Protein AF-A0A1Z5IDK7-F1 (afdb_monomer)

Organism: NCBI:txid1435342

Structure (mmCIF, N/CA/C/O backbone):
data_AF-A0A1Z5IDK7-F1
#
_entry.id   AF-A0A1Z5IDK7-F1
#
loop_
_atom_site.group_PDB
_atom_site.id
_atom_site.type_symbol
_atom_site.label_atom_id
_atom_site.label_alt_id
_atom_site.label_comp_id
_atom_site.label_asym_id
_atom_site.label_entity_id
_atom_site.label_seq_id
_atom_site.pdbx_PDB_ins_code
_atom_site.Cartn_x
_atom_site.Cartn_y
_atom_site.Cartn_z
_atom_site.occupancy
_atom_site.B_iso_or_equiv
_atom_site.auth_seq_id
_atom_site.auth_comp_id
_atom_site.auth_asym_id
_atom_site.auth_atom_id
_atom_site.pdbx_PDB_model_num
ATOM 1 N N . MET A 1 1 ? -13.692 -19.360 -52.303 1.00 40.44 1 MET A N 1
ATOM 2 C CA . MET A 1 1 ? -13.369 -19.033 -50.899 1.00 40.44 1 MET A CA 1
ATOM 3 C C . MET A 1 1 ? -11.870 -19.145 -50.717 1.00 40.44 1 MET A C 1
ATOM 5 O O . MET A 1 1 ? -11.344 -20.234 -50.882 1.00 40.44 1 MET A O 1
ATOM 9 N N . ALA A 1 2 ? -11.203 -18.031 -50.431 1.00 36.34 2 ALA A N 1
ATOM 10 C CA . ALA A 1 2 ? -9.847 -17.995 -49.893 1.00 36.34 2 ALA A CA 1
ATOM 11 C C . ALA A 1 2 ? -9.637 -16.594 -49.303 1.00 36.34 2 ALA A C 1
ATOM 13 O O . ALA A 1 2 ? -9.261 -15.667 -50.011 1.00 36.34 2 ALA A O 1
ATOM 14 N N . PHE A 1 3 ? -9.958 -16.420 -48.020 1.00 33.53 3 PHE A N 1
ATOM 15 C CA . PHE A 1 3 ? -9.485 -15.267 -47.259 1.00 33.53 3 PHE A CA 1
ATOM 16 C C . PHE A 1 3 ? -8.094 -15.626 -46.734 1.00 33.53 3 PHE A C 1
ATOM 18 O O . PHE A 1 3 ? -7.954 -16.292 -45.712 1.00 33.53 3 PHE A O 1
ATOM 25 N N . GLN A 1 4 ? -7.060 -15.230 -47.476 1.00 43.25 4 GLN A N 1
ATOM 26 C CA . GLN A 1 4 ? -5.711 -15.125 -46.932 1.00 43.25 4 GLN A CA 1
ATOM 27 C C . GLN A 1 4 ? -5.660 -13.865 -46.067 1.00 43.25 4 GLN A C 1
ATOM 29 O O . GLN A 1 4 ? -5.343 -12.775 -46.538 1.00 43.25 4 GLN A O 1
ATOM 34 N N . THR A 1 5 ? -5.992 -14.006 -44.788 1.00 44.06 5 THR A N 1
ATOM 35 C CA . THR A 1 5 ? -5.688 -12.974 -43.797 1.00 44.06 5 THR A CA 1
ATOM 36 C C . THR A 1 5 ? -4.208 -13.105 -43.452 1.00 44.06 5 THR A C 1
ATOM 38 O O . THR A 1 5 ? -3.824 -13.884 -42.582 1.00 44.06 5 THR A O 1
ATOM 41 N N . HIS A 1 6 ? -3.354 -12.377 -44.174 1.00 40.25 6 HIS A N 1
ATOM 42 C CA . HIS A 1 6 ? -1.975 -12.141 -43.756 1.00 40.25 6 HIS A CA 1
ATOM 43 C C . HIS A 1 6 ? -2.008 -11.360 -42.434 1.00 40.25 6 HIS A C 1
ATOM 45 O O . HIS A 1 6 ? -2.149 -10.137 -42.428 1.00 40.25 6 HIS A O 1
ATOM 51 N N . TYR A 1 7 ? -1.892 -12.057 -41.301 1.00 38.06 7 TYR A N 1
ATOM 52 C CA . TYR A 1 7 ? -1.563 -11.410 -40.035 1.00 38.06 7 TYR A CA 1
ATOM 53 C C . TYR A 1 7 ? -0.112 -10.944 -40.108 1.00 38.06 7 TYR A C 1
ATOM 55 O O . TYR A 1 7 ? 0.836 -11.701 -39.907 1.00 38.06 7 TYR A O 1
ATOM 63 N N . ASN A 1 8 ? 0.040 -9.671 -40.452 1.00 36.66 8 ASN A N 1
ATOM 64 C CA . ASN A 1 8 ? 1.291 -8.950 -40.370 1.00 36.66 8 ASN A CA 1
ATOM 65 C C . ASN A 1 8 ? 1.659 -8.795 -38.884 1.00 36.66 8 ASN A C 1
ATOM 67 O O . ASN A 1 8 ? 1.210 -7.859 -38.226 1.00 36.66 8 ASN A O 1
ATOM 71 N N . PHE A 1 9 ? 2.492 -9.690 -38.349 1.00 46.03 9 PHE A N 1
ATOM 72 C CA . PHE A 1 9 ? 3.213 -9.478 -37.083 1.00 46.03 9 PHE A CA 1
ATOM 73 C C . PHE A 1 9 ? 4.370 -8.476 -37.275 1.00 46.03 9 PHE A C 1
ATOM 75 O O . PHE A 1 9 ? 5.493 -8.674 -36.819 1.00 46.03 9 PHE A O 1
ATOM 82 N N . GLY A 1 10 ? 4.096 -7.387 -37.993 1.00 38.38 10 GLY A N 1
ATOM 83 C CA . GLY A 1 10 ? 5.008 -6.287 -38.256 1.00 38.38 10 GLY A CA 1
ATOM 84 C C . GLY A 1 10 ? 4.578 -5.075 -37.446 1.00 38.38 10 GLY A C 1
ATOM 85 O O . GLY A 1 10 ? 3.744 -4.293 -37.892 1.00 38.38 10 GLY A O 1
ATOM 86 N N . GLY A 1 11 ? 5.145 -4.923 -36.251 1.00 34.38 11 GLY A N 1
ATOM 87 C CA . GLY A 1 11 ? 4.961 -3.712 -35.459 1.00 34.38 11 GLY A CA 1
ATOM 88 C C . GLY A 1 11 ? 5.066 -3.943 -33.964 1.00 34.38 11 GLY A C 1
ATOM 89 O O . GLY A 1 11 ? 4.113 -3.680 -33.237 1.00 34.38 11 GLY A O 1
ATOM 90 N N . ALA A 1 12 ? 6.231 -4.384 -33.489 1.00 47.62 12 ALA A N 1
ATOM 91 C CA . ALA A 1 12 ? 6.618 -4.152 -32.106 1.00 47.62 12 ALA A CA 1
ATOM 92 C C . ALA A 1 12 ? 6.652 -2.633 -31.848 1.00 47.62 12 ALA A C 1
ATOM 94 O O . ALA A 1 12 ? 7.668 -1.964 -32.004 1.00 47.62 12 ALA A O 1
ATOM 95 N N . LYS A 1 13 ? 5.501 -2.077 -31.477 1.00 43.97 13 LYS A N 1
ATOM 96 C CA . LYS A 1 13 ? 5.402 -0.933 -30.579 1.00 43.97 13 LYS A CA 1
ATOM 97 C C . LYS A 1 13 ? 4.755 -1.456 -29.310 1.00 43.97 13 LYS A C 1
ATOM 99 O O . LYS A 1 13 ? 3.601 -1.167 -29.009 1.00 43.97 13 LYS A O 1
ATOM 104 N N . THR A 1 14 ? 5.508 -2.277 -28.586 1.00 47.47 14 THR A N 1
ATOM 105 C CA . THR A 1 14 ? 5.306 -2.447 -27.153 1.00 47.47 14 THR A CA 1
ATOM 106 C C . THR A 1 14 ? 5.332 -1.043 -26.551 1.0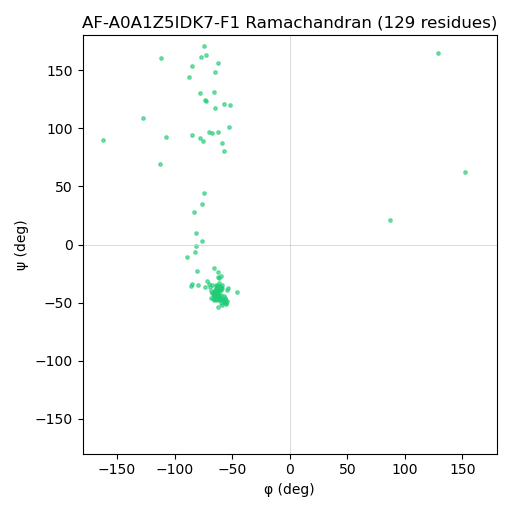0 47.47 14 THR A C 1
ATOM 108 O O . THR A 1 14 ? 6.380 -0.414 -26.430 1.00 47.47 14 THR A O 1
ATOM 111 N N . HIS A 1 15 ? 4.160 -0.480 -26.249 1.00 46.84 15 HIS A N 1
ATOM 112 C CA . HIS A 1 15 ? 4.087 0.647 -25.328 1.00 46.84 15 HIS A CA 1
ATOM 113 C C . HIS A 1 15 ? 4.838 0.198 -24.075 1.00 46.84 15 HIS A C 1
ATOM 115 O O . HIS A 1 15 ? 4.484 -0.836 -23.517 1.00 46.84 15 HIS A O 1
ATOM 121 N N . ASN A 1 16 ? 5.907 0.909 -23.707 1.00 46.69 16 ASN A N 1
ATOM 122 C CA . ASN A 1 16 ? 6.825 0.562 -22.621 1.00 46.69 16 ASN A CA 1
ATOM 123 C C . ASN A 1 16 ? 6.090 0.399 -21.272 1.00 46.69 16 ASN A C 1
ATOM 125 O O . ASN A 1 16 ? 6.123 1.293 -20.421 1.00 46.69 16 ASN A O 1
ATOM 129 N N . GLY A 1 17 ? 5.462 -0.759 -21.056 1.00 47.94 17 GLY A N 1
ATOM 130 C CA . GLY A 1 17 ? 4.998 -1.232 -19.755 1.00 47.94 17 GLY A CA 1
ATOM 131 C C . GLY A 1 17 ? 6.171 -1.429 -18.795 1.00 47.94 17 GLY A C 1
ATOM 132 O O . GLY A 1 17 ? 6.003 -1.256 -17.600 1.00 47.94 17 GLY A O 1
ATOM 133 N N . GLY A 1 18 ? 7.379 -1.639 -19.331 1.00 58.97 18 GLY A N 1
ATOM 134 C CA . GLY A 1 18 ? 8.647 -1.712 -18.600 1.00 58.97 18 GLY A CA 1
ATOM 135 C C . GLY A 1 18 ? 9.257 -0.393 -18.125 1.00 58.97 18 GLY A C 1
ATOM 136 O O . GLY A 1 18 ? 10.375 -0.394 -17.624 1.00 58.97 18 GLY A O 1
ATOM 137 N N . SER A 1 19 ? 8.597 0.751 -18.328 1.00 77.81 19 SER A N 1
ATOM 138 C CA . SER A 1 19 ? 9.212 2.057 -18.052 1.00 77.81 19 SER A CA 1
ATOM 139 C C . SER A 1 19 ? 9.088 2.505 -16.593 1.00 77.81 19 SER A C 1
ATOM 141 O O . SER A 1 19 ? 8.097 2.233 -15.916 1.00 77.81 19 SER A O 1
ATOM 143 N N . LYS A 1 20 ? 10.036 3.346 -16.156 1.00 87.56 20 LYS A N 1
ATOM 144 C CA . LYS A 1 20 ? 9.958 4.129 -14.905 1.00 87.56 20 LYS A CA 1
ATOM 145 C C . LYS A 1 20 ? 8.601 4.818 -14.730 1.00 87.56 20 LYS A C 1
ATOM 147 O O . LYS A 1 20 ? 8.039 4.834 -13.640 1.00 87.56 20 LYS A O 1
ATOM 152 N N . SER A 1 21 ? 8.060 5.375 -15.814 1.00 87.94 21 SER A N 1
ATOM 153 C CA . SER A 1 21 ? 6.761 6.053 -15.818 1.00 87.94 21 SER A CA 1
ATOM 154 C C . SER A 1 21 ? 5.603 5.100 -15.513 1.00 87.94 21 SER A C 1
ATOM 156 O O . SER A 1 21 ? 4.686 5.472 -14.783 1.00 87.94 21 SER A O 1
ATOM 158 N N . ALA A 1 22 ? 5.647 3.870 -16.034 1.00 89.25 22 ALA A N 1
ATOM 159 C CA . ALA A 1 22 ? 4.655 2.847 -15.727 1.00 89.25 22 ALA A CA 1
ATOM 160 C C . ALA A 1 22 ? 4.754 2.399 -14.258 1.00 89.25 22 ALA A C 1
ATOM 162 O O . ALA A 1 22 ? 3.728 2.343 -13.586 1.00 89.25 22 ALA A O 1
ATOM 163 N N . ALA A 1 23 ? 5.962 2.214 -13.718 1.00 90.25 23 ALA A N 1
ATOM 164 C CA . ALA A 1 23 ? 6.146 1.896 -12.299 1.00 90.25 23 ALA A CA 1
ATOM 165 C C . ALA A 1 23 ? 5.632 3.017 -11.369 1.00 90.25 23 ALA A C 1
ATOM 167 O O . ALA A 1 23 ? 4.897 2.754 -10.420 1.00 90.25 23 ALA A O 1
ATOM 168 N N . LYS A 1 24 ? 5.902 4.291 -11.684 1.00 91.06 24 LYS A N 1
ATOM 169 C CA . LYS A 1 24 ? 5.330 5.432 -10.937 1.00 91.06 24 LYS A CA 1
ATOM 170 C C . LYS A 1 24 ? 3.803 5.480 -11.010 1.00 91.06 24 LYS A C 1
ATOM 172 O O . LYS A 1 24 ? 3.141 5.832 -10.036 1.00 91.06 24 LYS A O 1
ATOM 177 N N . LYS A 1 25 ? 3.224 5.100 -12.154 1.00 91.44 25 LYS A N 1
ATOM 178 C CA . LYS A 1 25 ? 1.769 4.980 -12.295 1.00 91.44 25 LYS A CA 1
ATOM 179 C C . LYS A 1 25 ? 1.212 3.893 -11.374 1.00 91.44 25 LYS A C 1
ATOM 181 O O . LYS A 1 25 ? 0.185 4.133 -10.749 1.00 91.44 25 LYS A O 1
ATOM 186 N N . VAL A 1 26 ? 1.899 2.757 -11.261 1.00 92.00 26 VAL A N 1
ATOM 187 C CA . VAL A 1 26 ? 1.543 1.668 -10.339 1.00 92.00 26 VAL A CA 1
ATOM 188 C C . VAL A 1 26 ? 1.560 2.155 -8.884 1.00 92.00 26 VAL A C 1
ATOM 190 O O . VAL A 1 26 ? 0.562 1.980 -8.189 1.00 92.00 26 VAL A O 1
ATOM 193 N N . LEU A 1 27 ? 2.613 2.865 -8.448 1.00 93.0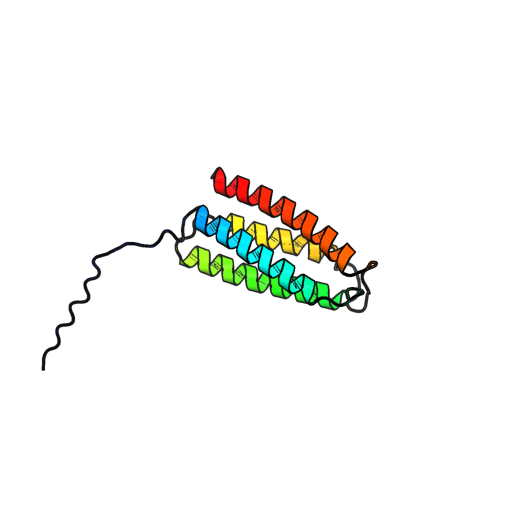6 27 LEU A N 1
ATOM 194 C CA . LEU A 1 27 ? 2.665 3.472 -7.104 1.00 93.06 27 LEU A CA 1
ATOM 195 C C . LEU A 1 27 ? 1.454 4.382 -6.840 1.00 93.06 27 LEU A C 1
ATOM 197 O O . LEU A 1 27 ? 0.764 4.244 -5.831 1.00 93.06 27 LEU A O 1
ATOM 201 N N . LYS A 1 28 ? 1.147 5.285 -7.781 1.00 92.19 28 LYS A N 1
ATOM 202 C CA . LYS A 1 28 ? 0.020 6.220 -7.653 1.00 92.19 28 LYS A CA 1
ATOM 203 C C . LYS A 1 28 ? -1.338 5.513 -7.629 1.00 92.19 28 LYS A C 1
ATOM 205 O O . LYS A 1 28 ? -2.223 5.926 -6.886 1.00 92.19 28 LYS A O 1
ATOM 210 N N . GLN A 1 29 ? -1.520 4.476 -8.444 1.00 94.56 29 GLN A N 1
ATOM 211 C CA . GLN A 1 29 ? -2.759 3.694 -8.470 1.00 94.56 29 GLN A CA 1
ATOM 212 C C . GLN A 1 29 ? -2.974 2.937 -7.159 1.00 94.56 29 GLN A C 1
ATOM 214 O O . GLN A 1 29 ? -4.095 2.902 -6.657 1.00 94.56 29 GLN A O 1
ATOM 219 N N . TYR A 1 30 ? -1.912 2.370 -6.588 1.00 95.50 30 TYR A N 1
ATOM 220 C CA . TYR A 1 30 ? -1.980 1.721 -5.282 1.00 95.50 30 TYR A CA 1
ATOM 221 C C . TYR A 1 30 ? -2.329 2.702 -4.169 1.00 95.50 30 TYR A C 1
ATOM 223 O O . TYR A 1 30 ? -3.209 2.432 -3.358 1.00 95.50 30 TYR A O 1
A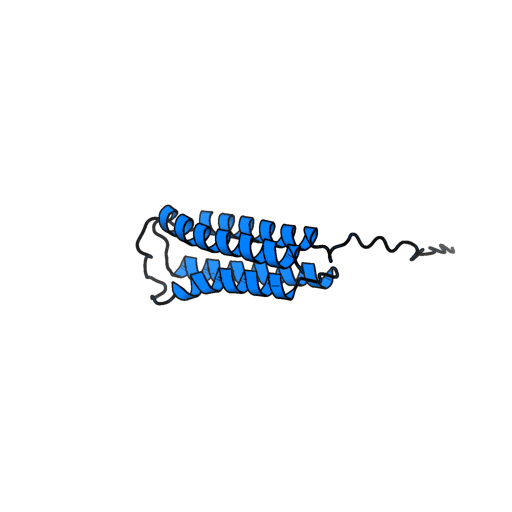TOM 231 N N . TRP A 1 31 ? -1.709 3.881 -4.189 1.00 94.56 31 TRP A N 1
ATOM 232 C CA . TRP A 1 31 ? -2.023 4.949 -3.252 1.00 94.56 31 TRP A CA 1
ATOM 233 C C . TRP A 1 31 ? -3.505 5.339 -3.278 1.00 94.56 31 TRP A C 1
ATOM 235 O O . TRP A 1 31 ? -4.159 5.379 -2.241 1.00 94.56 31 TRP A O 1
ATOM 245 N N . GLN A 1 32 ? -4.069 5.554 -4.467 1.00 95.31 32 GLN A N 1
ATOM 246 C CA . GLN A 1 32 ? -5.496 5.860 -4.612 1.00 95.31 32 GLN A CA 1
ATOM 247 C C . GLN A 1 32 ? -6.390 4.735 -4.077 1.00 95.31 32 GLN A C 1
ATOM 249 O O . GLN A 1 32 ? -7.439 5.006 -3.494 1.00 95.31 32 GLN A O 1
ATOM 254 N N . TYR A 1 33 ? -5.975 3.479 -4.254 1.00 96.25 33 TYR A N 1
ATOM 255 C CA . TYR A 1 33 ? -6.693 2.333 -3.708 1.00 96.25 33 TYR A CA 1
ATOM 256 C C . TYR A 1 33 ? -6.659 2.310 -2.173 1.00 96.25 33 TYR A C 1
ATOM 258 O O . TYR A 1 33 ? -7.703 2.107 -1.558 1.00 96.25 33 TYR A O 1
ATOM 266 N N . ILE A 1 34 ? -5.512 2.620 -1.554 1.00 94.31 34 ILE A N 1
ATOM 267 C CA . ILE A 1 34 ? -5.383 2.785 -0.095 1.00 94.31 34 ILE A CA 1
ATOM 268 C C . ILE A 1 34 ? -6.363 3.832 0.434 1.00 94.31 34 ILE A C 1
ATOM 270 O O . ILE A 1 34 ? -7.111 3.552 1.370 1.00 94.31 34 ILE A O 1
ATOM 274 N N . GLN A 1 35 ? -6.408 5.011 -0.188 1.00 93.81 35 GLN A N 1
ATOM 275 C CA . GLN A 1 35 ? -7.331 6.074 0.217 1.00 93.81 35 GLN A CA 1
ATOM 276 C C . GLN A 1 35 ? -8.797 5.637 0.075 1.00 93.81 35 GLN A C 1
ATOM 278 O O . GLN A 1 35 ? -9.624 5.922 0.940 1.00 93.81 35 GLN A O 1
ATOM 283 N N . GLY A 1 36 ? -9.113 4.895 -0.991 1.00 95.00 36 GLY A N 1
ATOM 284 C CA . GLY A 1 36 ? -10.438 4.320 -1.212 1.00 95.00 36 GLY A CA 1
ATOM 285 C C . GLY A 1 36 ? -10.843 3.295 -0.150 1.00 95.00 36 GLY A C 1
ATOM 286 O O . GLY A 1 36 ? -11.977 3.337 0.316 1.00 95.00 36 GLY A O 1
ATOM 287 N N . GLN A 1 37 ? -9.931 2.408 0.259 1.00 94.00 37 GLN A N 1
ATOM 288 C CA . GLN A 1 37 ? -10.170 1.460 1.355 1.00 94.00 37 GLN A CA 1
ATOM 289 C C . GLN A 1 37 ? -10.343 2.188 2.695 1.00 94.00 37 GLN A C 1
ATOM 291 O O . GLN A 1 37 ? -11.292 1.920 3.425 1.00 94.00 37 GLN A O 1
ATOM 296 N N . GLY A 1 38 ? -9.502 3.185 2.976 1.00 91.81 38 GLY A N 1
ATOM 297 C CA . GLY A 1 38 ? -9.607 4.005 4.183 1.00 91.81 38 GLY A CA 1
ATOM 298 C C . GLY A 1 38 ? -10.938 4.749 4.320 1.00 91.81 38 GLY A C 1
ATOM 299 O O . GLY A 1 38 ? -11.496 4.860 5.411 1.00 91.81 38 GLY A O 1
ATOM 300 N N . ALA A 1 39 ? -11.499 5.212 3.201 1.00 91.94 39 ALA A N 1
ATOM 301 C CA . ALA A 1 39 ? -12.804 5.866 3.177 1.00 91.94 39 ALA A CA 1
ATOM 302 C C . ALA A 1 39 ? -13.972 4.930 3.551 1.00 91.94 39 ALA A C 1
ATOM 304 O O . ALA A 1 39 ? -15.028 5.430 3.939 1.00 91.94 39 ALA A O 1
ATOM 305 N N . GLN A 1 40 ? -13.790 3.608 3.451 1.00 92.19 40 GLN A N 1
ATOM 306 C CA . GLN A 1 40 ? -14.803 2.591 3.769 1.00 92.19 40 GLN A CA 1
ATOM 307 C C . GLN A 1 40 ? -14.777 2.145 5.238 1.00 92.19 40 GLN A C 1
ATOM 309 O O . GLN A 1 40 ? -15.705 1.470 5.678 1.00 92.19 40 GLN A O 1
ATOM 314 N N . LEU A 1 41 ? -13.746 2.524 6.000 1.00 91.88 41 LEU A N 1
ATOM 315 C CA . LEU A 1 41 ? -13.640 2.187 7.419 1.00 91.88 41 LEU A CA 1
ATOM 316 C C . LEU A 1 41 ? -14.756 2.859 8.232 1.00 91.88 41 LEU A C 1
ATOM 318 O O . LEU A 1 41 ? -15.190 3.970 7.901 1.00 91.88 41 LEU A O 1
ATOM 322 N N . SER A 1 42 ? -15.197 2.204 9.311 1.00 91.00 42 SER A N 1
ATOM 323 C CA . SER A 1 42 ? -16.120 2.822 10.268 1.00 91.00 42 SER A CA 1
ATOM 324 C C . SER A 1 42 ? -15.410 3.842 11.152 1.00 91.00 42 SER A C 1
ATOM 326 O O . SER A 1 42 ? -14.184 3.957 11.145 1.00 91.00 42 SER A O 1
ATOM 328 N N . ASP A 1 43 ? -16.200 4.591 11.915 1.00 89.25 43 ASP A N 1
ATOM 329 C CA . ASP A 1 43 ? -15.709 5.521 12.921 1.00 89.25 43 ASP A CA 1
ATOM 330 C C . ASP A 1 43 ? -16.402 5.229 14.265 1.00 89.25 43 ASP A C 1
ATOM 332 O O . ASP A 1 43 ? -17.613 5.450 14.372 1.00 89.25 43 ASP A O 1
ATOM 336 N N . PRO A 1 44 ? -15.696 4.676 15.269 1.00 88.31 44 PRO A N 1
ATOM 337 C CA . PRO A 1 44 ? -14.268 4.340 15.275 1.00 88.31 44 PRO A CA 1
ATOM 338 C C . PRO A 1 44 ? -13.925 3.109 14.409 1.00 88.31 44 PRO A C 1
ATOM 340 O O . PRO A 1 44 ? -14.799 2.328 14.016 1.00 88.31 44 PRO A O 1
ATOM 343 N N . VAL A 1 45 ? -12.638 2.950 14.088 1.00 89.31 45 VAL A N 1
ATOM 344 C CA . VAL A 1 45 ? -12.136 1.867 13.223 1.00 89.31 45 VAL A CA 1
ATOM 345 C C . VAL A 1 45 ? -12.052 0.558 14.006 1.00 89.31 45 VAL A C 1
ATOM 347 O O . VAL A 1 45 ? -11.456 0.505 15.084 1.00 89.31 45 VAL A O 1
ATOM 350 N N . MET A 1 46 ? -12.607 -0.514 13.444 1.00 90.19 46 MET A N 1
ATOM 351 C CA . MET A 1 46 ? -12.521 -1.860 14.019 1.00 90.19 46 MET A CA 1
ATOM 352 C C . MET A 1 46 ? -11.254 -2.583 13.549 1.00 90.19 46 MET A C 1
ATOM 354 O O . MET A 1 46 ? -10.865 -2.472 12.384 1.00 90.19 46 MET A O 1
ATOM 358 N N . MET A 1 47 ? -10.643 -3.398 14.414 1.00 89.94 47 MET A N 1
ATOM 359 C CA . MET A 1 47 ? -9.491 -4.224 14.035 1.00 89.94 47 MET A CA 1
ATOM 360 C C . MET A 1 47 ? -9.824 -5.200 12.897 1.00 89.94 47 MET A C 1
ATOM 362 O O . MET A 1 47 ? -9.028 -5.366 11.974 1.00 89.94 47 MET A O 1
ATOM 366 N N . SER A 1 48 ? -11.022 -5.791 12.898 1.00 90.94 48 SER A N 1
ATOM 367 C CA . SER A 1 48 ? -11.512 -6.629 11.793 1.00 90.94 48 SER A CA 1
ATOM 368 C C . SER A 1 48 ? -11.464 -5.920 10.431 1.00 90.94 48 SER A C 1
ATOM 370 O O . SER A 1 48 ? -11.039 -6.516 9.442 1.00 90.94 48 SER A O 1
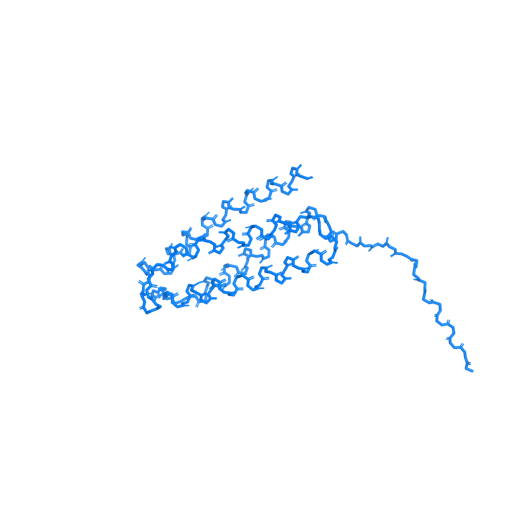ATOM 372 N N . GLN A 1 49 ? -11.793 -4.627 10.379 1.00 91.50 49 GLN A N 1
ATOM 373 C CA . GLN A 1 49 ? -11.719 -3.827 9.152 1.00 91.50 49 GLN A CA 1
ATOM 374 C C . GLN A 1 49 ? -10.280 -3.524 8.739 1.00 91.50 49 GLN A C 1
ATOM 376 O O . GLN A 1 49 ? -9.992 -3.423 7.551 1.00 91.50 49 GLN A O 1
ATOM 381 N N . VAL A 1 50 ? -9.362 -3.387 9.697 1.00 91.38 50 VAL A N 1
ATOM 382 C CA . VAL A 1 50 ? -7.931 -3.191 9.413 1.00 91.38 50 VAL A CA 1
ATOM 383 C C . VAL A 1 50 ? -7.333 -4.463 8.816 1.00 91.38 50 VAL A C 1
ATOM 385 O O . VAL A 1 50 ? -6.576 -4.380 7.849 1.00 91.38 50 VAL A O 1
ATOM 388 N N . LYS A 1 51 ? -7.723 -5.639 9.328 1.00 91.56 51 LYS A N 1
ATOM 389 C CA . LYS A 1 51 ? -7.363 -6.937 8.738 1.00 91.56 51 LYS A CA 1
ATOM 390 C C . LYS A 1 51 ? -7.924 -7.092 7.328 1.00 91.56 51 LYS A C 1
ATOM 392 O O . LYS A 1 51 ? -7.199 -7.479 6.414 1.00 91.56 51 LYS A O 1
ATOM 397 N N . GLU A 1 52 ? -9.199 -6.761 7.137 1.00 93.56 52 GLU A N 1
ATOM 398 C CA . GLU A 1 52 ? -9.839 -6.810 5.821 1.00 93.56 52 GLU A CA 1
ATOM 399 C C . GLU A 1 52 ? -9.161 -5.850 4.834 1.00 93.56 52 GLU A C 1
ATOM 401 O O . GLU A 1 52 ? -8.812 -6.242 3.720 1.00 93.56 52 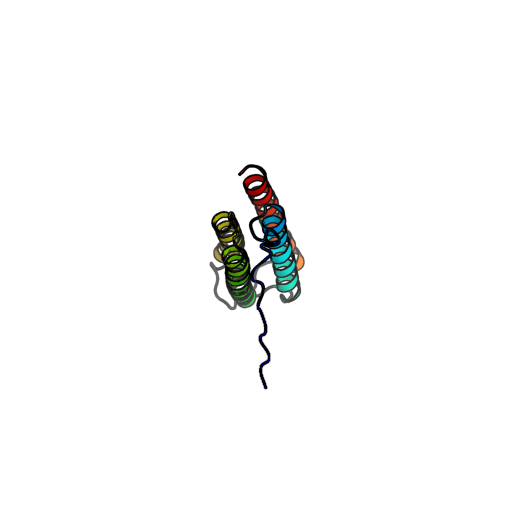GLU A O 1
ATOM 406 N N . MET A 1 53 ? -8.894 -4.616 5.264 1.00 94.00 53 MET A N 1
ATOM 407 C CA . MET A 1 53 ? -8.153 -3.627 4.489 1.00 94.00 53 MET A CA 1
ATOM 408 C C . MET A 1 53 ? -6.775 -4.165 4.099 1.00 94.00 53 MET A C 1
ATOM 410 O O . MET A 1 53 ? -6.435 -4.126 2.920 1.00 94.00 53 MET A O 1
ATOM 414 N N . GLN A 1 54 ? -6.000 -4.714 5.038 1.00 94.62 54 GLN A N 1
ATOM 415 C CA . GLN A 1 54 ? -4.692 -5.313 4.755 1.00 94.62 54 GLN A CA 1
ATOM 416 C C . GLN A 1 54 ? -4.791 -6.416 3.695 1.00 94.62 54 GLN A C 1
ATOM 418 O O . GLN A 1 54 ? -4.035 -6.403 2.720 1.00 94.62 54 GLN A O 1
ATOM 423 N N . HIS A 1 55 ? -5.767 -7.315 3.833 1.00 94.69 55 HIS A N 1
ATOM 424 C CA . HIS A 1 55 ? -5.970 -8.411 2.893 1.00 94.69 55 HIS A CA 1
ATOM 425 C C . HIS A 1 55 ? -6.293 -7.891 1.486 1.00 94.69 55 HIS A C 1
AT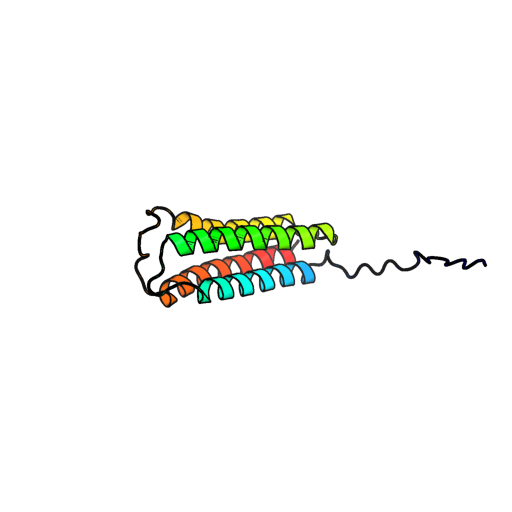OM 427 O O . HIS A 1 55 ? -5.698 -8.323 0.492 1.00 94.69 55 HIS A O 1
ATOM 433 N N . ASN A 1 56 ? -7.201 -6.918 1.402 1.00 96.00 56 ASN A N 1
ATOM 434 C CA . ASN A 1 56 ? -7.610 -6.282 0.153 1.00 96.00 56 ASN A CA 1
ATOM 435 C C . ASN A 1 56 ? -6.445 -5.547 -0.517 1.00 96.00 56 ASN A C 1
ATOM 437 O O . ASN A 1 56 ? -6.240 -5.676 -1.728 1.00 96.00 56 ASN A O 1
ATOM 441 N N . LEU A 1 57 ? -5.651 -4.816 0.268 1.00 96.00 57 LEU A N 1
ATOM 442 C CA . LEU A 1 57 ? -4.449 -4.125 -0.188 1.00 96.00 57 LEU A CA 1
ATOM 443 C C . LEU A 1 57 ? -3.428 -5.104 -0.766 1.00 96.00 57 LEU A C 1
ATOM 445 O O . LEU A 1 57 ? -3.000 -4.930 -1.909 1.00 96.00 57 LEU A O 1
ATOM 449 N N . LEU A 1 58 ? -3.101 -6.174 -0.042 1.00 96.19 58 LEU A N 1
ATOM 450 C CA . LEU A 1 58 ? -2.144 -7.176 -0.501 1.00 96.19 58 LEU A CA 1
ATOM 451 C C . LEU A 1 58 ? -2.621 -7.873 -1.785 1.00 96.19 58 LEU A C 1
ATOM 453 O O . LEU A 1 58 ? -1.855 -8.015 -2.745 1.00 96.19 58 LEU A O 1
ATOM 457 N N . ALA A 1 59 ? -3.895 -8.269 -1.843 1.00 97.12 59 ALA A N 1
ATOM 458 C CA . ALA A 1 59 ? -4.479 -8.918 -3.013 1.00 97.12 59 ALA A CA 1
ATOM 459 C C . ALA A 1 59 ? -4.491 -7.994 -4.244 1.00 97.12 59 ALA A C 1
ATOM 461 O O . ALA A 1 59 ? -4.111 -8.414 -5.344 1.00 97.12 59 ALA A O 1
ATOM 462 N N . TYR A 1 60 ? -4.898 -6.733 -4.077 1.00 96.94 60 TYR A N 1
ATOM 463 C CA . TYR A 1 60 ? -4.891 -5.742 -5.152 1.00 96.94 60 TYR A CA 1
ATOM 464 C C . TYR A 1 60 ? -3.465 -5.417 -5.612 1.00 96.94 60 TYR A C 1
ATOM 466 O O . TYR A 1 60 ? -3.180 -5.464 -6.812 1.00 96.94 60 TYR A O 1
ATOM 474 N N . GLY A 1 61 ? -2.554 -5.160 -4.669 1.00 95.00 61 GLY A N 1
ATOM 475 C CA . GLY A 1 61 ? -1.149 -4.867 -4.936 1.00 95.00 61 GLY A CA 1
ATOM 476 C C . GLY A 1 61 ? -0.472 -5.993 -5.710 1.00 95.00 61 GLY A C 1
ATOM 477 O O . GLY A 1 61 ? 0.111 -5.749 -6.764 1.00 95.00 61 GLY A O 1
ATOM 478 N N . THR A 1 62 ? -0.657 -7.242 -5.279 1.00 95.44 62 THR A N 1
ATOM 479 C CA . THR A 1 62 ? -0.112 -8.427 -5.962 1.00 95.44 62 THR A CA 1
ATOM 480 C C . THR A 1 62 ? -0.603 -8.529 -7.406 1.00 95.44 62 THR A C 1
ATOM 482 O O . THR A 1 62 ? 0.191 -8.717 -8.329 1.00 95.44 62 THR A O 1
ATOM 485 N N . ARG A 1 63 ? -1.912 -8.362 -7.645 1.00 95.81 63 ARG A N 1
ATOM 486 C CA . ARG A 1 63 ? -2.484 -8.391 -9.005 1.00 95.81 63 ARG A CA 1
ATOM 487 C C . ARG A 1 63 ? -1.918 -7.279 -9.883 1.00 95.81 63 ARG A C 1
ATOM 489 O O . ARG A 1 63 ? -1.575 -7.517 -11.040 1.00 95.81 63 ARG A O 1
ATOM 496 N N . MET A 1 64 ? -1.812 -6.076 -9.332 1.00 94.12 64 MET A N 1
ATOM 497 C CA . MET A 1 64 ? -1.314 -4.900 -10.034 1.00 94.12 64 MET A CA 1
ATOM 498 C C . MET A 1 64 ? 0.173 -5.047 -10.401 1.00 94.12 64 MET A C 1
ATOM 500 O O . MET A 1 64 ? 0.546 -4.783 -11.545 1.00 94.12 64 MET A O 1
ATOM 504 N N . VAL A 1 65 ? 1.009 -5.537 -9.479 1.00 93.75 65 VAL A N 1
ATOM 505 C CA . VAL A 1 65 ? 2.432 -5.808 -9.741 1.00 93.75 65 VAL A CA 1
ATOM 506 C C . VAL A 1 65 ? 2.607 -6.936 -10.756 1.00 93.75 65 VAL A C 1
ATOM 508 O O . VAL A 1 65 ? 3.398 -6.793 -11.687 1.00 93.75 65 VAL A O 1
ATOM 511 N N . ASN A 1 66 ? 1.821 -8.010 -10.661 1.00 92.44 66 ASN A N 1
ATOM 512 C CA . ASN A 1 66 ? 1.841 -9.084 -11.655 1.00 92.44 66 ASN A CA 1
ATOM 513 C C . ASN A 1 66 ? 1.475 -8.571 -13.053 1.00 92.44 66 ASN A C 1
ATOM 515 O O . ASN A 1 66 ? 2.153 -8.894 -14.026 1.00 92.44 66 ASN A O 1
ATOM 519 N N . SER A 1 67 ? 0.450 -7.720 -13.165 1.00 90.56 67 SER A N 1
ATOM 520 C CA . SER A 1 67 ? 0.084 -7.097 -14.442 1.00 90.56 67 SER A CA 1
ATOM 521 C C . SER A 1 67 ? 1.212 -6.229 -15.003 1.00 90.56 67 SER A C 1
ATOM 523 O O . SER A 1 67 ? 1.440 -6.226 -16.216 1.00 90.56 67 SER A O 1
ATOM 525 N N . TYR A 1 68 ? 1.914 -5.490 -14.141 1.00 89.69 68 TYR A N 1
ATOM 526 C CA . TYR A 1 68 ? 3.079 -4.699 -14.527 1.00 89.69 68 TYR A CA 1
ATOM 527 C C . TYR A 1 68 ? 4.220 -5.595 -15.031 1.00 89.69 68 TYR A C 1
ATOM 529 O O . TYR A 1 68 ? 4.773 -5.347 -16.102 1.00 89.69 68 TYR A O 1
ATOM 537 N N . TRP A 1 69 ? 4.518 -6.679 -14.313 1.00 88.19 69 TRP A N 1
ATOM 538 C CA . TRP A 1 69 ? 5.584 -7.616 -14.662 1.00 88.19 69 TRP A CA 1
ATOM 539 C C . TRP A 1 69 ? 5.316 -8.347 -15.984 1.00 88.19 69 TRP A C 1
ATOM 541 O O . TRP A 1 69 ? 6.164 -8.332 -16.875 1.00 88.19 69 TRP A O 1
ATOM 551 N N . VAL A 1 70 ? 4.102 -8.878 -16.176 1.00 87.56 70 VAL A N 1
ATOM 552 C CA . VAL A 1 70 ? 3.670 -9.530 -17.430 1.00 87.56 70 VAL A CA 1
ATOM 553 C C . VAL A 1 70 ? 3.734 -8.573 -18.628 1.00 87.56 70 VAL A C 1
ATOM 555 O O . VAL A 1 70 ? 3.970 -9.002 -19.755 1.00 87.56 70 VAL A O 1
ATOM 558 N N . SER A 1 71 ? 3.603 -7.265 -18.392 1.00 85.31 71 SER A N 1
ATOM 559 C CA . SER A 1 71 ? 3.748 -6.227 -19.423 1.00 85.31 71 SER A CA 1
ATOM 560 C C . SER A 1 71 ? 5.211 -5.851 -19.730 1.00 85.31 71 SER A C 1
ATOM 562 O O . SER A 1 71 ? 5.455 -4.857 -20.418 1.00 85.31 71 SER A O 1
ATOM 564 N N . GLY A 1 72 ? 6.190 -6.605 -19.215 1.00 83.56 72 GLY A N 1
ATOM 565 C CA . GLY A 1 72 ? 7.624 -6.342 -19.382 1.00 83.56 72 GLY A CA 1
ATOM 566 C C . GLY A 1 72 ? 8.216 -5.384 -18.342 1.00 83.56 72 GLY A C 1
ATOM 567 O O . GLY A 1 72 ? 9.242 -4.757 -18.600 1.00 83.56 72 GLY A O 1
ATOM 568 N N . GLY A 1 73 ? 7.558 -5.235 -17.190 1.00 86.06 73 GLY A N 1
ATOM 569 C CA . GLY A 1 73 ? 7.982 -4.432 -16.043 1.00 86.06 73 GLY A CA 1
ATOM 570 C C . GLY A 1 73 ? 9.350 -4.810 -15.469 1.00 86.06 73 GLY A C 1
ATOM 571 O O . GLY A 1 73 ? 9.501 -5.924 -14.980 1.00 86.06 73 GLY A O 1
ATOM 572 N N . THR A 1 74 ? 10.321 -3.889 -15.428 1.00 88.44 74 THR A N 1
ATOM 573 C CA . THR A 1 74 ? 11.644 -4.156 -14.814 1.00 88.44 74 THR A CA 1
ATOM 574 C C . THR A 1 74 ? 11.667 -3.939 -13.298 1.00 88.44 74 THR A C 1
ATOM 576 O O . THR A 1 74 ? 12.322 -4.689 -12.589 1.00 88.44 74 THR A O 1
ATOM 579 N N . TYR A 1 75 ? 10.898 -2.970 -12.794 1.00 90.06 75 TYR A N 1
ATOM 580 C CA . TYR A 1 75 ? 10.798 -2.617 -11.364 1.00 90.06 75 TYR A CA 1
ATOM 581 C C . TYR A 1 75 ? 9.813 -3.480 -10.544 1.00 90.06 75 TYR A C 1
ATOM 583 O O . TYR A 1 75 ? 9.172 -3.001 -9.609 1.00 90.06 75 TYR A O 1
ATOM 591 N N . GLY A 1 76 ? 9.577 -4.733 -10.949 1.00 90.44 76 GLY A N 1
ATOM 592 C CA . GLY A 1 76 ? 8.577 -5.593 -10.299 1.00 90.44 76 GLY A CA 1
ATOM 593 C C . GLY A 1 76 ? 8.914 -5.899 -8.835 1.00 90.44 76 GLY A C 1
ATOM 594 O O . GLY A 1 76 ? 8.019 -5.933 -7.991 1.00 90.44 76 GLY A O 1
ATOM 595 N N . ALA A 1 77 ? 10.201 -6.063 -8.522 1.00 91.75 77 ALA A N 1
ATOM 596 C CA . ALA A 1 77 ? 10.674 -6.340 -7.169 1.00 91.75 77 ALA A CA 1
ATOM 597 C C . ALA A 1 77 ? 10.442 -5.147 -6.229 1.00 91.75 77 ALA A C 1
ATOM 599 O O . ALA A 1 77 ? 9.890 -5.312 -5.146 1.00 91.75 77 ALA A O 1
ATOM 600 N N . GLU A 1 78 ? 10.778 -3.936 -6.671 1.00 93.81 78 GLU A N 1
ATOM 601 C CA . GLU A 1 78 ? 10.588 -2.696 -5.917 1.00 93.81 78 GLU A CA 1
ATOM 602 C C . GLU A 1 78 ? 9.108 -2.433 -5.649 1.00 93.81 78 GLU A C 1
ATOM 604 O O . GLU A 1 78 ? 8.729 -2.069 -4.540 1.00 93.81 78 GLU A O 1
ATOM 609 N N . LEU A 1 79 ? 8.251 -2.654 -6.649 1.00 93.81 79 LEU A N 1
ATOM 610 C CA . LEU A 1 79 ? 6.807 -2.499 -6.485 1.00 93.81 79 LEU A CA 1
ATOM 611 C C . LEU A 1 79 ? 6.217 -3.562 -5.549 1.00 93.81 79 LEU A C 1
ATOM 613 O O . LEU A 1 79 ? 5.301 -3.257 -4.789 1.00 93.81 79 LEU A O 1
ATOM 617 N N . THR A 1 80 ? 6.748 -4.787 -5.574 1.00 95.75 80 THR A N 1
ATOM 618 C CA . THR A 1 80 ? 6.364 -5.846 -4.627 1.00 95.75 80 THR A CA 1
ATOM 619 C C . THR A 1 80 ? 6.739 -5.447 -3.205 1.00 95.75 80 THR A C 1
ATOM 621 O O . THR A 1 80 ? 5.910 -5.534 -2.301 1.00 95.75 80 THR A O 1
ATOM 624 N N . GLN A 1 81 ? 7.964 -4.954 -3.008 1.00 95.50 81 GLN A N 1
ATOM 625 C CA . GLN A 1 81 ? 8.418 -4.520 -1.692 1.00 95.50 81 GLN A CA 1
ATOM 626 C C . GLN A 1 81 ? 7.612 -3.318 -1.190 1.00 95.50 81 GLN A C 1
ATOM 628 O O . GLN A 1 81 ? 7.198 -3.312 -0.039 1.00 95.50 81 GLN A O 1
ATOM 633 N N . TYR A 1 82 ? 7.282 -2.360 -2.059 1.00 94.94 82 TYR A N 1
ATOM 634 C CA . TYR A 1 82 ? 6.393 -1.253 -1.710 1.00 94.94 82 TYR A CA 1
ATOM 635 C C . TYR A 1 82 ? 5.022 -1.724 -1.197 1.00 94.94 82 TYR A C 1
ATOM 637 O O . TYR A 1 82 ? 4.543 -1.226 -0.178 1.00 94.94 82 TYR A O 1
ATOM 645 N N . VAL A 1 83 ? 4.395 -2.691 -1.878 1.00 95.75 83 VAL A N 1
ATOM 646 C CA . VAL A 1 83 ? 3.115 -3.279 -1.443 1.00 95.75 83 VAL A CA 1
ATOM 647 C C . VAL A 1 83 ? 3.267 -3.941 -0.073 1.00 95.75 83 VAL A C 1
ATOM 649 O O . VAL A 1 83 ? 2.448 -3.687 0.813 1.00 95.75 83 VAL A O 1
ATOM 652 N N . ASN A 1 84 ? 4.325 -4.734 0.113 1.00 95.94 84 ASN A N 1
ATOM 653 C CA . ASN A 1 84 ? 4.604 -5.417 1.375 1.00 95.94 84 ASN A CA 1
ATOM 654 C C . ASN A 1 84 ? 4.847 -4.427 2.520 1.00 95.94 84 ASN A C 1
ATOM 656 O O . ASN A 1 84 ? 4.252 -4.582 3.579 1.00 95.94 84 ASN A O 1
ATOM 660 N 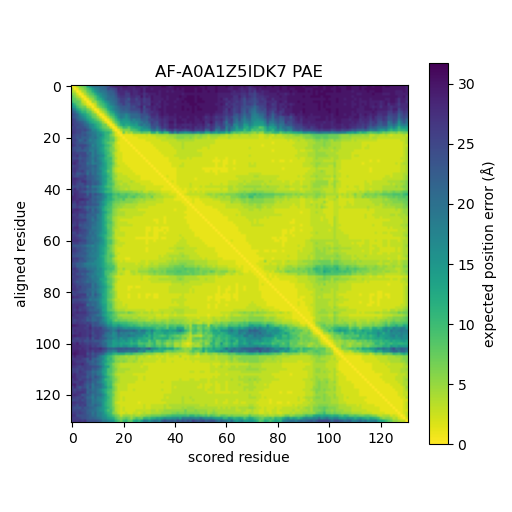N . ASP A 1 85 ? 5.643 -3.378 2.305 1.00 94.81 85 ASP A N 1
ATOM 661 C CA . ASP A 1 85 ? 5.938 -2.365 3.324 1.00 94.81 85 ASP A CA 1
ATOM 662 C C . ASP A 1 85 ? 4.676 -1.588 3.735 1.00 94.81 85 ASP A C 1
ATOM 664 O O . ASP A 1 85 ? 4.480 -1.291 4.914 1.00 94.81 85 ASP A O 1
ATOM 668 N N . CYS A 1 86 ? 3.775 -1.303 2.784 1.00 93.75 86 CYS A N 1
ATOM 669 C CA . CYS A 1 86 ? 2.482 -0.687 3.099 1.00 93.75 86 CYS A CA 1
ATOM 670 C C . CYS A 1 86 ? 1.596 -1.597 3.963 1.00 93.75 86 CYS A C 1
ATOM 672 O O . CYS A 1 86 ? 0.838 -1.091 4.792 1.00 93.75 86 CYS A O 1
ATOM 674 N N . CYS A 1 87 ? 1.662 -2.917 3.761 1.00 93.75 87 CYS A N 1
ATOM 675 C CA . CYS A 1 87 ? 0.892 -3.893 4.536 1.00 93.75 87 CYS A CA 1
ATOM 676 C C . CYS A 1 87 ? 1.534 -4.170 5.901 1.00 93.75 87 CYS A C 1
ATOM 678 O O . CYS A 1 87 ? 0.818 -4.289 6.889 1.00 93.75 87 CYS A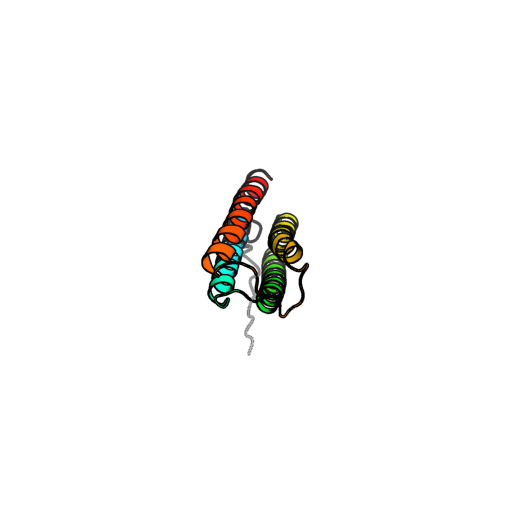 O 1
ATOM 680 N N . ALA A 1 88 ? 2.867 -4.166 5.985 1.00 91.69 88 ALA A N 1
ATOM 681 C CA . ALA A 1 88 ? 3.609 -4.421 7.216 1.00 91.69 88 ALA A CA 1
ATOM 682 C C . ALA A 1 88 ? 3.256 -3.425 8.331 1.00 91.69 88 ALA A C 1
ATOM 684 O O . ALA A 1 88 ? 3.196 -3.802 9.500 1.00 91.69 88 ALA A O 1
ATOM 685 N N . TYR A 1 89 ? 2.974 -2.164 7.988 1.00 84.88 89 TYR A N 1
ATOM 686 C CA . TYR A 1 89 ? 2.481 -1.194 8.969 1.00 84.88 89 TYR A CA 1
ATOM 687 C C . TYR A 1 89 ? 1.114 -1.592 9.545 1.00 84.88 89 TYR A C 1
ATOM 689 O O . TYR A 1 89 ? 0.891 -1.460 10.744 1.00 84.88 89 TYR A O 1
ATOM 697 N N . LEU A 1 90 ? 0.204 -2.113 8.717 1.00 89.81 90 LEU A N 1
ATOM 698 C CA . LEU A 1 90 ? -1.088 -2.608 9.195 1.00 89.81 90 LEU A CA 1
ATOM 699 C C . LEU A 1 90 ? -0.917 -3.882 10.029 1.00 89.81 90 LEU A C 1
ATOM 701 O O . LEU A 1 90 ? -1.604 -4.042 11.032 1.00 89.81 90 LEU A O 1
ATOM 705 N N . ASP A 1 91 ? 0.025 -4.756 9.672 1.00 88.31 91 ASP A N 1
ATOM 706 C CA . ASP A 1 91 ? 0.339 -5.964 10.445 1.00 88.31 91 ASP A CA 1
ATOM 707 C C . ASP A 1 91 ? 0.866 -5.626 11.851 1.00 88.31 91 ASP A C 1
ATOM 709 O O . ASP A 1 91 ? 0.513 -6.296 12.819 1.00 88.31 91 ASP A O 1
ATOM 713 N N . GLN A 1 92 ? 1.635 -4.540 12.004 1.00 84.50 92 GLN A N 1
ATOM 714 C CA . GLN A 1 92 ? 2.078 -4.050 13.320 1.00 84.50 92 GLN A CA 1
ATOM 715 C C . GLN A 1 92 ? 0.912 -3.632 14.227 1.00 84.50 92 GLN A C 1
ATOM 717 O O . GLN A 1 92 ? 1.028 -3.705 15.451 1.00 84.50 92 GLN A O 1
ATOM 722 N N . LEU A 1 93 ? -0.211 -3.204 13.646 1.00 79.12 93 LEU A N 1
ATOM 723 C CA . LEU A 1 93 ? -1.405 -2.824 14.399 1.00 79.12 93 LEU A CA 1
ATOM 724 C C . LEU A 1 93 ? -2.230 -4.044 14.828 1.00 79.12 93 LEU A C 1
ATOM 726 O O . LEU A 1 93 ? -2.937 -3.967 15.828 1.00 79.12 93 LEU A O 1
ATOM 730 N N . GLN A 1 94 ? -2.093 -5.186 14.147 1.00 78.19 94 GLN A N 1
ATOM 731 C CA . GLN A 1 94 ? -2.842 -6.426 14.405 1.00 78.19 94 GLN A CA 1
ATOM 732 C C . GLN A 1 94 ? -2.355 -7.209 15.641 1.00 78.19 94 GLN A C 1
ATOM 734 O O . GLN A 1 94 ? -2.387 -8.436 15.673 1.00 78.19 94 GLN A O 1
ATOM 739 N N . THR A 1 95 ? -1.915 -6.513 16.688 1.00 71.44 95 THR A N 1
ATOM 740 C CA . THR A 1 95 ? -1.557 -7.130 17.979 1.00 71.44 95 THR A CA 1
ATOM 741 C C . THR A 1 95 ? -2.770 -7.378 18.882 1.00 71.44 95 THR A C 1
ATOM 743 O O . 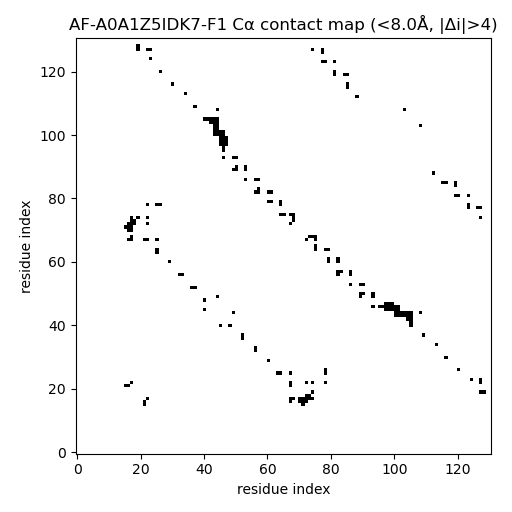THR A 1 95 ? -2.628 -8.001 19.932 1.00 71.44 95 THR A O 1
ATOM 746 N N . ALA A 1 96 ? -3.953 -6.906 18.475 1.00 66.12 96 ALA A N 1
ATOM 747 C CA . ALA A 1 96 ? -5.198 -6.985 19.230 1.00 66.12 96 ALA A CA 1
ATOM 748 C C . ALA A 1 96 ? -6.231 -7.926 18.577 1.00 66.12 96 ALA A C 1
ATOM 750 O O . ALA A 1 96 ? -6.163 -8.208 17.377 1.00 66.12 96 ALA A O 1
ATOM 751 N N . ASP A 1 97 ? -7.208 -8.383 19.367 1.00 74.69 97 ASP A N 1
ATOM 752 C CA . ASP A 1 97 ? -8.327 -9.207 18.889 1.00 74.69 97 ASP A CA 1
ATOM 753 C C . ASP A 1 97 ? -9.189 -8.461 17.857 1.00 74.69 97 ASP A C 1
ATOM 755 O O . ASP A 1 97 ? -9.241 -7.230 17.842 1.00 74.69 97 ASP A O 1
ATOM 759 N N . GLU A 1 98 ? -9.900 -9.198 17.001 1.00 78.00 98 GLU A N 1
ATOM 760 C CA . GLU A 1 98 ? -10.688 -8.645 15.881 1.00 78.00 98 GLU A CA 1
ATOM 761 C C . GLU A 1 98 ? -11.812 -7.701 16.314 1.00 78.00 98 GLU A C 1
ATOM 763 O O . GLU A 1 98 ? -12.134 -6.753 15.593 1.00 78.00 98 GLU A O 1
ATOM 768 N N . ASP A 1 99 ? -12.346 -7.925 17.512 1.00 77.62 99 ASP A N 1
ATOM 769 C CA . ASP A 1 99 ? -13.384 -7.101 18.134 1.00 77.62 99 ASP A CA 1
ATOM 770 C C . ASP A 1 99 ? -12.823 -5.835 18.801 1.00 77.62 99 ASP A C 1
ATOM 772 O O . ASP A 1 99 ? -13.572 -5.022 19.347 1.00 77.62 99 ASP A O 1
ATOM 776 N N . THR A 1 100 ? -11.502 -5.640 18.764 1.00 80.56 100 THR A N 1
ATOM 777 C CA . THR A 1 100 ? -10.868 -4.465 19.357 1.00 80.56 100 THR A CA 1
ATOM 778 C C . THR A 1 100 ? -11.128 -3.241 18.494 1.00 80.56 100 THR A C 1
ATOM 780 O O . THR A 1 100 ? -10.773 -3.189 17.314 1.00 80.56 100 THR A O 1
ATOM 783 N N . VAL A 1 101 ? -11.701 -2.212 19.108 1.00 78.50 101 VAL A N 1
ATOM 784 C CA . VAL A 1 101 ? -11.748 -0.871 18.527 1.00 78.50 101 VAL A CA 1
ATOM 785 C C . VAL A 1 101 ? -10.347 -0.274 18.604 1.00 78.50 101 VAL A C 1
ATOM 787 O O . VAL A 1 101 ? -9.774 -0.175 19.691 1.00 78.50 101 VAL A O 1
ATOM 790 N N . LEU A 1 102 ? -9.790 0.142 17.467 1.00 79.50 102 LEU A N 1
ATOM 791 C CA . LEU A 1 102 ? -8.548 0.904 17.478 1.00 79.50 102 LEU A CA 1
ATOM 792 C C . LEU A 1 102 ? -8.802 2.259 18.143 1.00 79.50 102 LEU A C 1
ATOM 794 O O . LEU A 1 102 ? -9.764 2.955 17.826 1.00 79.50 102 LEU A O 1
ATOM 798 N N . THR A 1 103 ? -7.945 2.639 19.089 1.00 67.38 103 THR A N 1
ATOM 799 C CA . THR A 1 103 ? -8.089 3.912 19.801 1.00 67.38 103 THR A CA 1
ATOM 800 C C . THR A 1 103 ? -7.911 5.083 18.837 1.00 67.38 103 THR A C 1
ATOM 802 O O . THR A 1 103 ? -6.824 5.266 18.290 1.00 67.38 103 THR A O 1
ATOM 805 N N . GLY A 1 104 ? -8.954 5.895 18.672 1.00 75.38 104 GLY A N 1
ATOM 806 C CA . GLY A 1 104 ? -8.953 7.085 17.820 1.00 75.38 104 GLY A CA 1
ATOM 807 C C . GLY A 1 104 ? -10.138 7.104 16.859 1.00 75.38 104 GLY A C 1
ATOM 808 O O . GLY A 1 104 ? -10.810 6.093 16.660 1.00 75.38 104 GLY A O 1
ATOM 809 N N . ASP A 1 105 ? -10.403 8.270 16.275 1.00 87.00 105 ASP A N 1
ATOM 810 C CA . ASP A 1 105 ? -11.344 8.376 15.163 1.00 87.00 105 ASP A CA 1
ATOM 811 C C . ASP A 1 105 ? -10.699 7.877 13.858 1.00 87.00 105 ASP A C 1
ATOM 813 O O . ASP A 1 105 ? -9.470 7.786 13.710 1.00 87.00 105 ASP A O 1
ATOM 817 N N . ARG A 1 106 ? -11.539 7.555 12.874 1.00 91.56 106 ARG A N 1
ATOM 818 C CA . ARG A 1 106 ? -11.091 7.116 11.544 1.00 91.56 106 ARG A CA 1
ATOM 819 C C . ARG A 1 106 ? -10.122 8.097 10.895 1.00 91.56 106 ARG A C 1
ATOM 821 O O . ARG A 1 106 ? -9.188 7.688 10.205 1.00 91.56 106 ARG A O 1
ATOM 828 N N . GLN A 1 107 ? -10.346 9.393 11.093 1.00 90.56 107 GLN A N 1
ATOM 829 C CA . GLN A 1 107 ? -9.512 10.435 10.508 1.00 90.56 107 GLN A CA 1
ATOM 830 C C . GLN A 1 107 ? -8.081 10.376 11.052 1.00 90.56 107 GLN A C 1
ATOM 832 O O . GLN A 1 107 ? -7.130 10.448 10.277 1.00 90.56 107 GLN A O 1
ATOM 837 N N . THR A 1 108 ? -7.920 10.203 12.359 1.00 90.44 108 THR A N 1
ATOM 838 C CA . THR A 1 108 ? -6.622 10.097 13.026 1.00 90.44 108 THR A CA 1
ATOM 839 C C . THR A 1 108 ? -5.877 8.856 12.560 1.00 90.44 108 THR A C 1
ATOM 841 O O . THR A 1 108 ? -4.702 8.956 12.202 1.00 90.44 108 THR A O 1
ATOM 844 N N . PHE A 1 109 ? -6.566 7.711 12.493 1.00 90.31 109 PHE A N 1
ATOM 845 C CA . PHE A 1 109 ? -6.002 6.478 11.939 1.00 90.31 109 PHE A CA 1
ATOM 846 C C . PHE A 1 109 ? -5.488 6.697 10.510 1.00 90.31 109 PHE A C 1
ATOM 848 O O . PHE A 1 109 ? -4.324 6.417 10.212 1.00 90.31 109 PHE A O 1
ATOM 855 N N . MET A 1 110 ? -6.328 7.266 9.639 1.00 92.50 110 MET A N 1
ATOM 856 C CA . MET A 1 110 ? -5.956 7.493 8.246 1.00 92.50 110 MET A CA 1
ATOM 857 C C . MET A 1 110 ? -4.799 8.478 8.118 1.00 92.50 110 MET A C 1
ATOM 859 O O . MET A 1 110 ? -3.870 8.187 7.381 1.00 92.50 110 MET A O 1
ATOM 863 N N . ILE A 1 111 ? -4.770 9.582 8.868 1.00 91.69 111 ILE A N 1
ATOM 864 C CA . ILE A 1 111 ? -3.646 10.534 8.830 1.00 91.69 111 ILE A CA 1
ATOM 865 C C . ILE A 1 111 ? -2.320 9.843 9.172 1.00 91.69 111 ILE A C 1
ATOM 867 O O . ILE A 1 111 ? -1.314 10.073 8.497 1.00 91.69 111 ILE A O 1
ATOM 871 N N . GLN A 1 112 ? -2.304 8.993 10.202 1.00 90.44 112 GLN A N 1
ATOM 872 C CA . GLN A 1 112 ? -1.097 8.264 10.593 1.00 90.44 112 GLN A CA 1
ATOM 873 C C . GLN A 1 112 ? -0.662 7.283 9.505 1.00 90.44 112 GLN A C 1
ATOM 875 O O . GLN A 1 112 ? 0.509 7.284 9.113 1.00 90.44 112 GLN A O 1
ATOM 880 N N . TYR A 1 113 ? -1.599 6.498 8.970 1.00 91.75 113 TYR A N 1
ATOM 881 C CA . TYR A 1 113 ? -1.288 5.529 7.928 1.00 91.75 113 TYR A CA 1
ATOM 882 C C . TYR A 1 113 ? -0.833 6.200 6.626 1.00 91.75 113 TYR A C 1
ATOM 884 O O . TYR A 1 113 ? 0.204 5.857 6.059 1.00 91.75 113 TYR A O 1
ATOM 892 N N . GLU A 1 114 ? -1.557 7.227 6.187 1.00 92.62 114 GLU A N 1
ATOM 893 C CA . GLU A 1 114 ? -1.232 8.025 5.012 1.00 92.62 114 GLU A CA 1
ATOM 894 C C . GLU A 1 114 ? 0.146 8.681 5.130 1.00 92.62 114 GLU A C 1
ATOM 896 O O . GLU A 1 114 ? 0.879 8.766 4.142 1.00 92.62 114 GLU A O 1
ATOM 901 N N . HIS A 1 115 ? 0.539 9.128 6.326 1.00 92.25 115 HIS A N 1
ATOM 902 C CA . HIS A 1 115 ? 1.873 9.674 6.548 1.00 92.25 115 HIS A CA 1
ATOM 903 C C . HIS A 1 115 ? 2.967 8.638 6.258 1.00 92.25 115 HIS A C 1
ATOM 905 O O . HIS A 1 115 ? 3.920 8.948 5.540 1.00 92.25 115 HIS A O 1
ATOM 911 N N . GLN A 1 116 ? 2.810 7.406 6.752 1.00 91.00 116 GLN A N 1
ATOM 912 C CA . GLN A 1 116 ? 3.760 6.316 6.504 1.00 91.00 116 GLN A CA 1
ATOM 913 C C . GLN A 1 116 ? 3.825 5.959 5.019 1.00 91.00 116 GLN A C 1
ATOM 915 O O . GLN A 1 116 ? 4.902 5.926 4.422 1.00 91.00 116 GLN A O 1
ATOM 920 N N . VAL A 1 117 ? 2.667 5.785 4.381 1.00 92.50 117 VAL A N 1
ATOM 921 C CA . VAL A 1 117 ? 2.605 5.432 2.958 1.00 92.50 117 VAL A CA 1
ATOM 922 C C . VAL A 1 117 ? 3.206 6.533 2.079 1.00 92.50 117 VAL A C 1
ATOM 924 O O . VAL A 1 117 ? 3.915 6.232 1.121 1.00 92.50 117 VAL A O 1
ATOM 927 N N . ASN A 1 118 ? 3.016 7.812 2.415 1.00 92.50 118 ASN A N 1
ATOM 928 C CA . ASN A 1 118 ? 3.641 8.922 1.689 1.00 92.50 118 ASN A CA 1
ATOM 929 C C . ASN A 1 118 ? 5.176 8.905 1.775 1.00 92.50 118 ASN A C 1
ATOM 931 O O . ASN A 1 118 ? 5.847 9.253 0.797 1.00 92.50 118 ASN A O 1
ATOM 935 N N . GLN A 1 119 ? 5.750 8.501 2.913 1.00 92.69 119 GLN A N 1
ATOM 936 C CA . GLN A 1 119 ? 7.199 8.314 3.027 1.00 92.69 119 GLN A CA 1
ATOM 937 C C . GLN A 1 119 ? 7.678 7.169 2.125 1.00 92.69 119 GLN A C 1
ATOM 939 O O . GLN A 1 119 ? 8.658 7.340 1.395 1.00 92.69 119 GLN A O 1
ATOM 944 N N . LEU A 1 120 ? 6.943 6.050 2.103 1.00 93.38 120 LEU A N 1
ATOM 945 C CA . LEU A 1 120 ? 7.235 4.914 1.226 1.00 93.38 120 LEU A CA 1
ATOM 946 C C . LEU A 1 120 ? 7.153 5.307 -0.254 1.00 93.38 120 LEU A C 1
ATOM 948 O O . LEU A 1 120 ? 8.074 5.014 -1.011 1.00 93.38 120 LEU A O 1
ATOM 952 N N . ILE A 1 121 ? 6.120 6.046 -0.675 1.00 92.44 121 ILE A N 1
ATOM 953 C CA . ILE A 1 121 ? 5.993 6.524 -2.062 1.00 92.44 121 ILE A CA 1
ATOM 954 C C . ILE A 1 121 ? 7.241 7.310 -2.472 1.00 92.44 121 ILE A C 1
ATOM 956 O O . ILE A 1 121 ? 7.856 6.986 -3.484 1.00 92.44 121 ILE A O 1
ATOM 960 N N . ARG A 1 122 ? 7.674 8.292 -1.670 1.00 91.38 122 ARG A N 1
ATOM 961 C CA . ARG A 1 122 ? 8.876 9.092 -1.974 1.00 91.38 122 ARG A CA 1
ATOM 962 C C . ARG A 1 122 ? 10.140 8.234 -2.053 1.00 91.38 122 ARG A C 1
ATOM 964 O O . ARG A 1 122 ? 10.998 8.468 -2.911 1.00 91.38 122 ARG A O 1
ATOM 971 N N . HIS A 1 123 ? 10.262 7.249 -1.165 1.00 93.44 123 HIS A N 1
ATOM 972 C CA . HIS A 1 123 ? 11.380 6.311 -1.154 1.00 93.44 123 HIS A CA 1
ATOM 973 C C . HIS A 1 123 ? 11.430 5.483 -2.447 1.00 93.44 123 HIS A C 1
ATOM 975 O O . HIS A 1 123 ? 12.432 5.521 -3.167 1.00 93.44 123 HIS A O 1
ATOM 981 N N . TYR A 1 124 ? 10.330 4.820 -2.806 1.00 92.31 124 TYR A N 1
ATOM 982 C CA . TYR A 1 124 ? 10.260 3.970 -3.996 1.00 92.31 124 TYR A CA 1
ATOM 983 C C . TYR A 1 124 ? 10.296 4.762 -5.303 1.00 92.31 124 TYR A C 1
ATOM 985 O O . TYR A 1 124 ? 10.934 4.329 -6.262 1.00 92.31 124 TYR A O 1
ATOM 993 N N . GLU A 1 125 ? 9.728 5.969 -5.345 1.00 90.56 125 GLU A N 1
ATOM 994 C CA . GLU A 1 125 ? 9.914 6.882 -6.476 1.00 90.56 125 GLU A CA 1
ATOM 995 C C . GLU A 1 125 ? 11.390 7.230 -6.688 1.00 90.56 125 GLU A C 1
ATOM 997 O O . GLU A 1 125 ? 11.840 7.326 -7.835 1.00 90.56 125 GLU A O 1
ATOM 1002 N N . THR A 1 126 ? 12.157 7.396 -5.607 1.00 90.50 126 THR A N 1
ATOM 1003 C CA . THR A 1 126 ? 13.597 7.668 -5.678 1.00 90.50 126 THR A CA 1
ATOM 1004 C C . THR A 1 126 ? 14.363 6.459 -6.209 1.00 90.50 126 THR A C 1
ATOM 1006 O O . THR A 1 126 ? 15.193 6.631 -7.104 1.00 90.50 126 THR A O 1
ATOM 1009 N N . ILE A 1 127 ? 14.066 5.253 -5.712 1.00 89.56 127 ILE A N 1
ATOM 1010 C CA . ILE A 1 127 ? 14.686 4.003 -6.184 1.00 89.56 127 ILE A CA 1
ATOM 1011 C C . ILE A 1 127 ? 14.420 3.813 -7.680 1.00 89.56 127 ILE A C 1
ATOM 1013 O O . ILE A 1 127 ? 15.366 3.703 -8.455 1.00 89.56 127 ILE A O 1
ATOM 1017 N N . ILE A 1 128 ? 13.156 3.895 -8.106 1.00 87.31 128 ILE A N 1
ATOM 1018 C CA . ILE A 1 128 ? 12.750 3.741 -9.514 1.00 87.31 128 ILE A CA 1
ATOM 1019 C C . ILE A 1 128 ? 13.375 4.823 -10.406 1.00 87.31 128 ILE A C 1
ATOM 1021 O O . ILE A 1 128 ? 13.654 4.596 -11.580 1.00 87.31 128 ILE A O 1
ATOM 1025 N N . THR A 1 129 ? 13.574 6.038 -9.888 1.00 81.56 129 THR A N 1
ATOM 1026 C CA . THR A 1 129 ? 14.177 7.120 -10.678 1.00 81.56 129 THR A CA 1
ATOM 1027 C C . THR A 1 129 ? 15.681 6.908 -10.871 1.00 81.56 129 THR A C 1
ATOM 1029 O O . THR A 1 129 ? 16.185 7.209 -11.956 1.00 81.56 129 THR A O 1
ATOM 1032 N N . LYS A 1 130 ? 16.384 6.383 -9.858 1.00 73.50 130 LYS A N 1
ATOM 1033 C CA . LYS A 1 130 ? 17.843 6.185 -9.870 1.00 73.50 130 LYS A CA 1
ATOM 1034 C C . LYS A 1 130 ? 18.297 4.870 -10.514 1.00 73.50 130 LYS A C 1
ATOM 1036 O O . LYS A 1 130 ? 19.349 4.889 -11.143 1.00 73.50 130 LYS A O 1
ATOM 1041 N N . GLY A 1 131 ? 17.542 3.781 -10.357 1.00 59.88 131 GLY A N 1
ATOM 1042 C CA . GLY A 1 131 ? 17.785 2.497 -11.039 1.00 59.88 131 GLY A CA 1
ATOM 1043 C C . GLY A 1 131 ? 17.414 2.561 -12.507 1.00 59.88 131 GLY A C 1
ATOM 1044 O O . GLY A 1 131 ? 18.127 1.993 -13.348 1.00 59.88 131 GLY A O 1
#

Solvent-accessible surface area (backbone atoms only — not comparable to full-atom values): 7498 Å² total; per-residue (Å²): 142,80,86,82,76,80,78,74,90,76,72,92,70,74,71,64,39,40,33,62,68,42,52,54,47,51,55,53,52,51,50,55,49,51,55,55,52,59,71,70,55,50,78,55,30,42,36,48,56,51,53,49,46,38,53,52,49,51,55,51,42,52,53,52,38,49,55,36,35,78,47,56,25,71,63,37,65,61,52,46,49,52,44,50,56,58,36,50,58,52,56,69,64,62,82,60,59,57,88,36,66,50,93,56,50,41,66,60,53,46,54,56,51,51,53,54,46,53,54,49,50,56,51,53,52,48,51,56,71,74,108

Foldseek 3Di:
DDPPPPPPPPDPPLVPLQALVVLLVLLVVLLVVLVVLLVPADWQGFLLSLVVSLVVLLVVLVVSLVVSVVSVHPCSVLSNVLSVQLSVVSVVVNPDDRRDRDPDTSVVVCVVSSVSSVVSSVVSNVVSVVD

pLDDT: mean 83.09, std 17.43, range [33.53, 97.12]

Mean predicted aligned error: 8.63 Å

Radius of gyration: 19.42 Å; Cα contacts (8 Å, |Δi|>4): 118; chains: 1; bounding box: 34×30×71 Å

Sequence (131 aa):
MAFQTHYNFGGAKTHNGGSKSAAKKVLKQYWQYIQGQGAQLSDPVMMSQVKEMQHNLLAYGTRMVNSYWVSGGTYGAELTQYVNDCCAYLDQLQTADEDTVLTGDRQTFMIQYEHQVNQLIRHYETIITKG

Secondary structure (DSSP, 8-state):
----------------TTSHHHHHHHHHHHHHHHHHHHTTS-SSPBHHHHHHHHHHHHHHHHHHHHHHHHTT-S-HHHHHHHHHHHHHHHHHHTTS-TTPBPSS-HHHHHHHHHHHHHHHHHHHHHHHHH-